Protein AF-A0A151RKT8-F1 (afdb_monomer_lite)

pLDDT: mean 72.76, std 19.19, range [32.91, 95.81]

Organism: Cajanus cajan (NCBI:txid3821)

Sequence (172 aa):
MEESLYEYWERFKRLCAIFPHHQISKQLLLQYFYEGLNIMDKSMIDAVNEGALGDMTPASTRGLIEKMASNSQQFNMRSDAIVLRGVHNVGASNALEHKKLESKIDALTTLVSHLASNQKSAAPTKLCGICTSTNHPTDRCPSLQESTGPDNNRIMICPLTYITLVGGIIPT

Radius of gyration: 38.61 Å; chains: 1; bounding box: 95×31×72 Å

Foldseek 3Di:
DDQWLLNLVVVLVVVCVVCVPPPDDLLVSLVVSLVPDDPVVVVVLCVVVVHDPVVDDSVRSVVVSVVVSVVRVVVVVVVVVPVVVDPPDPCPVVVVVVVVVVVVVVVVVVVVVVVVVVVPPDDPLQQQPPPRDSPDHVVPPVVVPDDPDDDDDDDDPDPPPPVPPDDDDDDD

Secondary structure (DSSP, 8-state):
-PPPHHHHHHHHHHHHHH-TT----HHHHHHHHHHTS-HHHHHHHHHHTTS-GGGS-HHHHHHHHHHHHHHHHHHHHHHHHHHHH--TTTHHHHHHHHHHHHHHHHHHHHHHHHHHHHTT--------TTT--SSS-GGG-GGG--------------TT-TT-SS------

Structure (mmCIF, N/CA/C/O backbone):
data_AF-A0A151RKT8-F1
#
_entry.id   AF-A0A151RKT8-F1
#
loop_
_atom_site.group_PDB
_atom_site.id
_atom_site.type_symbol
_atom_site.label_atom_id
_atom_site.label_alt_id
_atom_site.label_comp_id
_atom_site.label_asym_id
_atom_site.label_entity_id
_atom_site.label_seq_id
_atom_site.pdbx_PDB_ins_code
_atom_site.Cartn_x
_atom_site.Cartn_y
_atom_site.Cartn_z
_atom_site.occupancy
_atom_site.B_iso_or_equiv
_atom_site.auth_seq_id
_atom_site.auth_comp_id
_atom_site.auth_asym_id
_atom_site.auth_atom_id
_atom_site.pdbx_PDB_model_num
ATOM 1 N N . MET A 1 1 ? -8.092 5.869 9.795 1.00 59.78 1 MET A N 1
ATOM 2 C CA . MET A 1 1 ? -6.686 5.429 9.790 1.00 59.78 1 MET A CA 1
ATOM 3 C C . MET A 1 1 ? -6.253 5.452 8.341 1.00 59.78 1 MET A C 1
ATOM 5 O O . MET A 1 1 ? -6.983 4.915 7.517 1.00 59.78 1 MET A O 1
ATOM 9 N N . GLU A 1 2 ? -5.206 6.203 8.027 1.00 80.94 2 GLU A N 1
ATOM 10 C CA . GLU A 1 2 ? -4.677 6.322 6.666 1.00 80.94 2 GLU A CA 1
ATOM 11 C C . GLU A 1 2 ? -3.885 5.046 6.334 1.00 80.94 2 GLU A C 1
ATOM 13 O O . GLU A 1 2 ? -3.122 4.583 7.180 1.00 80.94 2 GLU A O 1
ATOM 18 N N . GLU A 1 3 ? -4.135 4.433 5.170 1.00 88.38 3 GLU A N 1
ATOM 19 C CA . GLU A 1 3 ? -3.422 3.228 4.707 1.00 88.38 3 GLU A CA 1
ATOM 20 C C . GLU A 1 3 ? -1.973 3.614 4.374 1.00 88.38 3 GLU A C 1
ATOM 22 O O . GLU A 1 3 ? -1.736 4.567 3.632 1.00 88.38 3 GLU A O 1
ATOM 27 N N . SER A 1 4 ? -0.996 2.893 4.924 1.00 90.25 4 SER A N 1
ATOM 28 C CA . SER A 1 4 ? 0.420 3.123 4.619 1.00 90.25 4 SER A CA 1
ATOM 29 C C . SER A 1 4 ? 0.772 2.676 3.195 1.00 90.25 4 SER A C 1
ATOM 31 O O . SER A 1 4 ? 0.145 1.773 2.635 1.00 90.25 4 SER A O 1
ATOM 33 N N . LEU A 1 5 ? 1.843 3.236 2.619 1.00 92.25 5 LEU A N 1
ATOM 34 C CA . LEU A 1 5 ? 2.343 2.823 1.299 1.00 92.25 5 LEU A CA 1
ATOM 35 C C . LEU A 1 5 ? 2.618 1.311 1.226 1.00 92.25 5 LEU A C 1
ATOM 37 O O . LEU A 1 5 ? 2.367 0.676 0.201 1.00 92.25 5 LEU A O 1
ATOM 41 N N . TYR A 1 6 ? 3.110 0.726 2.323 1.00 93.31 6 TYR A N 1
ATOM 42 C CA . TYR A 1 6 ? 3.301 -0.715 2.448 1.00 93.31 6 TYR A CA 1
ATOM 43 C C . TYR A 1 6 ? 1.996 -1.499 2.286 1.00 93.31 6 TYR A C 1
ATOM 45 O O . TYR A 1 6 ? 1.924 -2.414 1.465 1.00 93.31 6 TYR A O 1
ATOM 53 N N . GLU A 1 7 ? 0.962 -1.136 3.043 1.00 93.69 7 GLU A N 1
ATOM 54 C CA . GLU A 1 7 ? -0.338 -1.812 2.999 1.00 93.69 7 GLU A CA 1
ATOM 55 C C . GLU A 1 7 ? -0.983 -1.676 1.618 1.00 93.69 7 GLU A C 1
ATOM 57 O O . GLU A 1 7 ? -1.438 -2.672 1.047 1.00 93.69 7 GLU A O 1
ATOM 62 N N . TYR A 1 8 ? -0.917 -0.476 1.035 1.00 94.88 8 TYR A N 1
ATOM 63 C CA . TYR A 1 8 ? -1.427 -0.214 -0.304 1.00 94.88 8 TYR A CA 1
ATOM 64 C C . TYR A 1 8 ? -0.709 -1.057 -1.370 1.00 94.88 8 TYR A C 1
ATOM 66 O O . TYR A 1 8 ? -1.353 -1.677 -2.224 1.00 94.88 8 TYR A O 1
ATOM 74 N N . TRP A 1 9 ? 0.624 -1.156 -1.297 1.00 95.00 9 TRP A N 1
ATOM 75 C CA . TRP A 1 9 ? 1.422 -1.986 -2.203 1.00 95.00 9 TRP A CA 1
ATOM 76 C C . TRP A 1 9 ? 1.097 -3.480 -2.076 1.00 95.00 9 TRP A C 1
ATOM 78 O O . TRP A 1 9 ? 0.925 -4.172 -3.084 1.00 95.00 9 TRP A O 1
ATOM 88 N N . GLU A 1 10 ? 0.957 -3.991 -0.852 1.00 94.88 10 GLU A N 1
ATOM 89 C CA . GLU A 1 10 ? 0.565 -5.382 -0.609 1.00 94.88 10 GLU A CA 1
ATOM 90 C C . GLU A 1 10 ? -0.837 -5.680 -1.151 1.00 94.88 10 GLU A C 1
ATOM 92 O O . GLU A 1 10 ? -1.052 -6.703 -1.811 1.00 94.88 10 GLU A O 1
ATOM 97 N N . ARG A 1 11 ? -1.791 -4.769 -0.939 1.00 95.81 11 ARG A N 1
ATOM 98 C CA . ARG A 1 11 ? -3.152 -4.885 -1.471 1.00 95.81 11 ARG A CA 1
ATOM 99 C C . ARG A 1 11 ? -3.158 -4.905 -2.997 1.00 95.81 11 ARG A C 1
ATOM 101 O O . ARG A 1 11 ? -3.828 -5.750 -3.593 1.00 95.81 11 ARG A O 1
ATOM 108 N N . PHE A 1 12 ? -2.368 -4.040 -3.627 1.00 94.62 12 PHE A N 1
ATOM 109 C CA . PHE A 1 12 ? -2.211 -4.003 -5.078 1.00 94.62 12 PHE A CA 1
ATOM 110 C C . PHE A 1 12 ? -1.631 -5.313 -5.640 1.00 94.62 12 PHE A C 1
ATOM 112 O O . PHE A 1 12 ? -2.175 -5.877 -6.594 1.00 94.62 12 PHE A O 1
ATOM 119 N N . LYS A 1 13 ? -0.571 -5.856 -5.020 1.00 93.94 13 LYS A N 1
ATOM 120 C CA . LYS A 1 13 ? 0.016 -7.149 -5.420 1.00 93.94 13 LYS A CA 1
ATOM 121 C C . LYS A 1 13 ? -0.988 -8.296 -5.302 1.00 93.94 13 LYS A C 1
ATOM 123 O O . LYS A 1 13 ? -1.073 -9.122 -6.211 1.00 93.94 13 LYS A O 1
ATOM 128 N N . ARG A 1 14 ? -1.774 -8.333 -4.220 1.00 95.00 14 ARG A N 1
ATOM 129 C CA . ARG A 1 14 ? -2.841 -9.332 -4.037 1.00 95.00 14 ARG A CA 1
ATOM 130 C C . ARG A 1 14 ? -3.904 -9.224 -5.123 1.00 95.00 14 ARG A C 1
ATOM 132 O O . ARG A 1 14 ? -4.288 -10.245 -5.682 1.00 95.00 14 ARG A O 1
ATOM 139 N N . LEU A 1 15 ? -4.335 -8.010 -5.465 1.00 92.38 15 LEU A N 1
ATOM 140 C CA . LEU A 1 15 ? -5.304 -7.791 -6.538 1.00 92.38 15 LEU A CA 1
ATOM 141 C C . LEU A 1 15 ? -4.791 -8.329 -7.882 1.00 92.38 15 LEU A C 1
ATOM 143 O O . LEU A 1 15 ? -5.510 -9.053 -8.567 1.00 92.38 15 LEU A O 1
ATOM 147 N N . CYS A 1 16 ? -3.532 -8.045 -8.223 1.00 90.62 16 CYS A N 1
ATOM 148 C CA . CYS A 1 16 ? -2.909 -8.577 -9.438 1.00 90.62 16 CYS A CA 1
ATOM 149 C C . CYS A 1 16 ? -2.829 -10.114 -9.422 1.00 90.62 16 CYS A C 1
ATOM 151 O O . CYS A 1 16 ? -3.029 -10.750 -10.453 1.00 90.62 16 CYS A O 1
ATOM 153 N N . ALA A 1 17 ? -2.572 -10.719 -8.258 1.00 91.12 17 ALA A N 1
ATOM 154 C CA . ALA A 1 17 ? -2.505 -12.172 -8.109 1.00 91.12 17 ALA A CA 1
ATOM 155 C C . ALA A 1 17 ? -3.874 -12.862 -8.259 1.00 91.12 17 ALA A C 1
ATOM 157 O O . ALA A 1 17 ? -3.932 -13.983 -8.758 1.00 91.12 17 ALA A O 1
ATOM 158 N N . ILE A 1 18 ? -4.967 -12.201 -7.859 1.00 92.94 18 ILE A N 1
ATOM 159 C CA . ILE A 1 18 ? -6.338 -12.727 -7.999 1.00 92.94 18 ILE A CA 1
ATOM 160 C C . ILE A 1 18 ? -6.781 -12.745 -9.472 1.00 92.94 18 ILE A C 1
ATOM 162 O O . ILE A 1 18 ? -7.547 -13.620 -9.871 1.00 92.94 18 ILE A O 1
ATOM 166 N N . PHE A 1 19 ? -6.272 -11.825 -10.298 1.00 88.00 19 PHE A N 1
ATOM 167 C CA . PHE A 1 19 ? -6.646 -11.696 -11.710 1.00 88.00 19 PHE A CA 1
ATOM 168 C C . PHE A 1 19 ? -5.442 -11.846 -12.657 1.00 88.00 19 PHE A C 1
ATOM 170 O O . PHE A 1 19 ? -5.116 -10.905 -13.376 1.00 88.00 19 PHE A O 1
ATOM 177 N N . PRO A 1 20 ? -4.789 -13.021 -12.743 1.00 79.81 20 PRO A N 1
ATOM 178 C CA . PRO A 1 20 ? -3.544 -13.186 -13.505 1.00 79.81 20 PRO A CA 1
ATOM 179 C C . PRO A 1 20 ? -3.704 -12.980 -15.024 1.00 79.81 20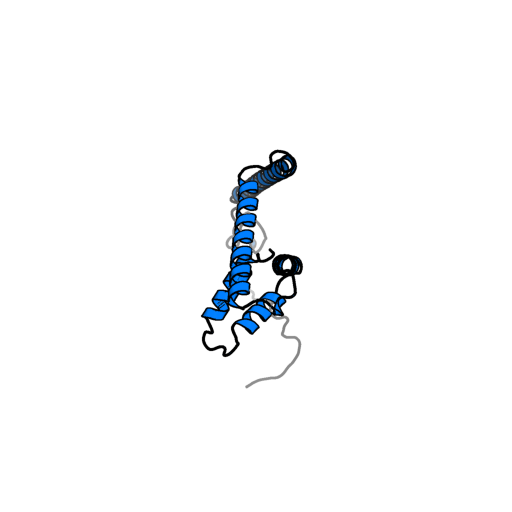 PRO A C 1
ATOM 181 O O . PRO A 1 20 ? -2.729 -12.706 -15.720 1.00 79.81 20 PRO A O 1
ATOM 184 N N . HIS A 1 21 ? -4.930 -13.086 -15.548 1.00 84.31 21 HIS A N 1
ATOM 185 C CA . HIS A 1 21 ? -5.258 -12.941 -16.972 1.00 84.31 21 HIS A CA 1
ATOM 186 C C . HIS A 1 21 ? -5.905 -11.586 -17.304 1.00 84.31 21 HIS A C 1
ATOM 188 O O . HIS A 1 21 ? -6.822 -11.506 -18.115 1.00 84.31 21 HIS A O 1
ATOM 194 N N . HIS A 1 22 ? -5.439 -10.501 -16.684 1.00 82.81 22 HIS A N 1
ATOM 195 C CA . HIS A 1 22 ? -6.011 -9.164 -16.877 1.00 82.81 22 HIS A CA 1
ATOM 196 C C . HIS A 1 22 ? -5.710 -8.524 -18.248 1.00 82.81 22 HIS A C 1
ATOM 198 O O . HIS A 1 22 ? -6.301 -7.502 -18.568 1.00 82.81 22 HIS A O 1
ATOM 204 N N . GLN A 1 23 ? -4.783 -9.060 -19.055 1.00 89.25 23 GLN A N 1
ATOM 205 C CA . GLN A 1 23 ? -4.305 -8.488 -20.339 1.00 89.25 23 GLN A CA 1
ATOM 206 C C . GLN A 1 23 ? -3.698 -7.066 -20.269 1.00 89.25 23 GLN A C 1
ATOM 208 O O . GLN A 1 23 ? -3.104 -6.596 -21.234 1.00 89.25 23 GLN A O 1
ATOM 213 N N . ILE A 1 24 ? -3.774 -6.398 -19.117 1.00 90.00 24 ILE A N 1
ATOM 214 C CA . ILE A 1 24 ? -3.106 -5.123 -18.831 1.00 90.00 24 ILE A CA 1
ATOM 215 C C . ILE A 1 24 ? -1.586 -5.335 -18.743 1.00 90.00 24 ILE A C 1
ATOM 217 O O . ILE A 1 24 ? -1.116 -6.288 -18.116 1.00 90.00 24 ILE A O 1
ATOM 221 N N . SER A 1 25 ? -0.805 -4.441 -19.354 1.00 90.19 25 SER A N 1
ATOM 222 C CA . SER A 1 25 ? 0.657 -4.499 -19.292 1.00 90.19 25 SER A CA 1
ATOM 223 C C . SER A 1 25 ? 1.179 -4.159 -17.889 1.00 90.19 25 SER A C 1
ATOM 225 O O . SER A 1 25 ? 0.592 -3.361 -17.159 1.00 90.19 25 SER A O 1
ATOM 227 N N . LYS A 1 26 ? 2.334 -4.724 -17.509 1.00 88.12 26 LYS A N 1
ATOM 228 C CA . LYS A 1 26 ? 2.978 -4.428 -16.212 1.00 88.12 26 LYS A CA 1
ATOM 229 C C . LYS A 1 26 ? 3.274 -2.936 -16.032 1.00 88.12 26 LYS A C 1
ATOM 231 O O . LYS A 1 26 ? 3.165 -2.427 -14.925 1.00 88.12 26 LYS A O 1
ATOM 236 N N . GLN A 1 27 ? 3.635 -2.248 -17.113 1.00 88.00 27 GLN A N 1
ATOM 237 C CA . GLN A 1 27 ? 3.886 -0.809 -17.098 1.00 88.00 27 GLN A CA 1
ATOM 238 C C . GLN A 1 27 ? 2.613 -0.023 -16.770 1.00 88.00 27 GLN A C 1
ATOM 240 O O . GLN A 1 27 ? 2.636 0.824 -15.884 1.00 88.00 27 GLN A O 1
ATOM 245 N N . LEU A 1 28 ? 1.495 -0.352 -17.422 1.00 88.94 28 LEU A N 1
ATOM 246 C CA . LEU A 1 28 ? 0.222 0.328 -17.187 1.00 88.94 28 LEU A CA 1
ATOM 247 C C . LEU A 1 28 ? -0.325 0.046 -15.778 1.00 88.94 28 LEU A C 1
ATOM 249 O O . LEU A 1 28 ? -0.860 0.940 -15.132 1.00 88.94 28 LEU A O 1
ATOM 253 N N . LEU A 1 29 ? -0.120 -1.166 -15.257 1.00 91.44 29 LEU A N 1
ATOM 254 C CA . LEU A 1 29 ? -0.422 -1.496 -13.862 1.00 91.44 29 LEU A CA 1
ATOM 255 C C . LEU A 1 29 ? 0.355 -0.618 -12.872 1.00 91.44 29 LEU A C 1
ATOM 257 O O . LEU A 1 29 ? -0.231 -0.092 -11.929 1.00 91.44 29 LEU A O 1
ATOM 261 N N . LEU A 1 30 ? 1.660 -0.440 -13.089 1.00 90.62 30 LEU A N 1
ATOM 262 C CA . LEU A 1 30 ? 2.488 0.423 -12.242 1.00 90.62 30 LEU A CA 1
ATOM 263 C C . LEU A 1 30 ? 2.106 1.900 -12.378 1.00 90.62 30 LEU A C 1
ATOM 265 O O . LEU A 1 30 ? 2.148 2.624 -11.388 1.00 90.62 30 LEU A O 1
ATOM 269 N N . GLN A 1 31 ? 1.680 2.333 -13.565 1.00 89.75 31 GLN A N 1
ATOM 270 C CA . GLN A 1 31 ? 1.148 3.676 -13.767 1.00 89.75 31 GLN A CA 1
ATOM 271 C C . GLN A 1 31 ? -0.145 3.886 -12.971 1.00 89.75 31 GLN A C 1
ATOM 273 O O . GLN A 1 31 ? -0.247 4.865 -12.242 1.00 89.75 31 GLN A O 1
ATOM 278 N N . TYR A 1 32 ? -1.103 2.954 -13.029 1.00 92.00 32 TYR A N 1
ATOM 279 C CA . TYR A 1 32 ? -2.316 3.045 -12.208 1.00 92.00 32 TYR A CA 1
ATOM 280 C C . TYR A 1 32 ? -2.014 3.033 -10.711 1.00 92.00 32 TYR A C 1
ATOM 282 O O . TYR A 1 32 ? -2.645 3.770 -9.955 1.00 92.00 32 TYR A O 1
ATOM 290 N N . PHE A 1 33 ? -1.039 2.228 -10.283 1.00 93.06 33 PHE A N 1
ATOM 291 C CA . PHE A 1 33 ? -0.575 2.251 -8.902 1.00 93.06 33 PHE A CA 1
ATOM 292 C C . PHE A 1 33 ? -0.054 3.640 -8.517 1.00 93.06 33 PHE A C 1
ATOM 294 O O . PHE A 1 33 ? -0.531 4.197 -7.531 1.00 93.06 33 PHE A O 1
ATOM 301 N N . TYR A 1 34 ? 0.867 4.201 -9.312 1.00 90.12 34 TYR A N 1
ATOM 302 C CA . TYR A 1 34 ? 1.441 5.528 -9.087 1.00 90.12 34 TYR A CA 1
ATOM 303 C C . TYR A 1 34 ? 0.355 6.604 -9.041 1.00 90.12 34 TYR A C 1
ATOM 305 O O . TYR A 1 34 ? 0.340 7.408 -8.117 1.00 90.12 34 TYR A O 1
ATOM 313 N N . GLU A 1 35 ? -0.605 6.587 -9.968 1.00 90.81 35 GLU A N 1
ATOM 314 C CA . GLU A 1 35 ? -1.683 7.578 -9.994 1.00 90.81 35 GLU A CA 1
ATOM 315 C C . GLU A 1 35 ? -2.583 7.538 -8.755 1.00 90.81 35 GLU A C 1
ATOM 317 O O . GLU A 1 35 ? -3.077 8.585 -8.332 1.00 90.81 35 GLU A O 1
ATOM 322 N N . GLY A 1 36 ? -2.748 6.362 -8.147 1.00 91.31 36 GLY A N 1
ATOM 323 C CA . GLY A 1 36 ? -3.510 6.177 -6.912 1.00 91.31 36 GLY A CA 1
ATOM 324 C C . GLY A 1 36 ? -2.774 6.574 -5.626 1.00 91.31 36 GLY A C 1
ATOM 325 O O . GLY A 1 36 ? -3.371 6.493 -4.556 1.00 91.31 36 GLY A O 1
ATOM 326 N N . LEU A 1 37 ? -1.504 6.981 -5.699 1.00 90.62 37 LEU A N 1
ATOM 327 C CA . LEU A 1 37 ? -0.732 7.407 -4.530 1.00 90.62 37 LEU A CA 1
ATOM 328 C C . LEU A 1 37 ? -1.148 8.792 -4.022 1.00 90.62 37 LEU A C 1
ATOM 330 O O . LEU A 1 37 ? -1.579 9.661 -4.787 1.00 90.62 37 LEU A O 1
ATOM 334 N N . ASN A 1 38 ? -0.946 9.021 -2.723 1.00 90.00 38 ASN A N 1
ATOM 335 C CA . ASN A 1 38 ? -1.054 10.356 -2.143 1.00 90.00 38 ASN A CA 1
ATOM 336 C C . ASN A 1 38 ? 0.090 11.269 -2.640 1.00 90.00 38 ASN A C 1
ATOM 338 O O . ASN A 1 38 ? 1.089 10.820 -3.204 1.00 90.00 38 ASN A O 1
ATOM 342 N N . ILE A 1 39 ? -0.055 12.577 -2.415 1.00 89.56 39 ILE A N 1
ATOM 343 C CA . ILE A 1 39 ? 0.884 13.598 -2.912 1.00 89.56 39 ILE A CA 1
ATOM 344 C C . ILE A 1 39 ? 2.304 13.398 -2.354 1.00 89.56 39 ILE A C 1
ATOM 346 O O . ILE A 1 39 ? 3.277 13.612 -3.075 1.00 89.56 39 ILE A O 1
ATOM 350 N N . MET A 1 40 ? 2.438 12.983 -1.091 1.00 88.31 40 MET A N 1
ATOM 351 C CA . MET A 1 40 ? 3.746 12.807 -0.449 1.00 88.31 40 MET A CA 1
ATOM 352 C C . MET A 1 40 ? 4.503 11.611 -1.029 1.00 88.31 40 MET A C 1
ATOM 354 O O . MET A 1 40 ? 5.681 11.732 -1.360 1.00 88.31 40 MET A O 1
ATOM 358 N N . ASP A 1 41 ? 3.819 10.483 -1.211 1.00 88.06 41 ASP A N 1
ATOM 359 C CA . ASP A 1 41 ? 4.396 9.275 -1.795 1.00 88.06 41 ASP A CA 1
ATOM 360 C C . ASP A 1 41 ? 4.766 9.494 -3.267 1.00 88.06 41 ASP A C 1
ATOM 362 O O . ASP A 1 41 ? 5.854 9.091 -3.683 1.00 88.06 41 ASP A O 1
ATOM 366 N N . LYS A 1 42 ? 3.926 10.209 -4.037 1.00 88.25 42 LYS A N 1
ATOM 367 C CA . LYS A 1 42 ? 4.263 10.648 -5.405 1.00 88.25 42 LYS A CA 1
ATOM 368 C C . LYS A 1 42 ? 5.534 11.495 -5.415 1.00 88.25 42 LYS A C 1
ATOM 370 O O . LYS A 1 42 ? 6.491 11.154 -6.103 1.00 88.25 42 LYS A O 1
ATOM 375 N N . SER A 1 43 ? 5.582 12.538 -4.582 1.00 86.69 43 SER A N 1
ATOM 376 C CA . SER A 1 43 ? 6.737 13.436 -4.497 1.00 86.69 43 SER A CA 1
ATOM 377 C C . SER A 1 43 ? 8.024 12.710 -4.102 1.00 86.69 43 SER A C 1
ATOM 379 O O . SER A 1 43 ? 9.092 13.056 -4.604 1.00 86.69 43 SER A O 1
ATOM 381 N N . MET A 1 44 ? 7.948 11.723 -3.206 1.00 85.62 44 MET A N 1
ATOM 382 C CA . MET A 1 44 ? 9.119 10.949 -2.798 1.00 85.62 44 MET A CA 1
ATOM 383 C C . MET A 1 44 ? 9.608 10.031 -3.928 1.00 85.62 44 MET A C 1
ATOM 385 O O . MET A 1 44 ? 10.816 9.905 -4.113 1.00 85.62 44 MET A O 1
ATOM 389 N N . ILE A 1 45 ? 8.702 9.429 -4.709 1.00 83.75 45 ILE A N 1
ATOM 390 C CA . ILE A 1 45 ? 9.068 8.636 -5.894 1.00 83.75 45 ILE A CA 1
ATOM 391 C C . ILE A 1 45 ? 9.721 9.524 -6.961 1.00 83.75 45 ILE A C 1
ATOM 393 O O . ILE A 1 45 ? 10.766 9.160 -7.499 1.00 83.75 45 ILE A O 1
ATOM 397 N N . ASP A 1 46 ? 9.145 10.695 -7.233 1.00 83.88 46 ASP A N 1
ATOM 398 C CA . ASP A 1 46 ? 9.647 11.620 -8.256 1.00 83.88 46 ASP A CA 1
ATOM 399 C C . ASP A 1 46 ? 11.043 12.153 -7.912 1.00 83.88 46 ASP A C 1
ATOM 401 O O . ASP A 1 46 ? 11.911 12.232 -8.780 1.00 83.88 46 ASP A O 1
ATOM 405 N N . ALA A 1 47 ? 11.294 12.451 -6.632 1.00 82.44 47 ALA A N 1
ATOM 406 C CA . ALA A 1 47 ? 12.595 12.917 -6.155 1.00 82.44 47 ALA A CA 1
ATOM 407 C C . ALA A 1 47 ? 13.715 11.879 -6.340 1.00 82.44 47 ALA A C 1
ATOM 409 O O . ALA A 1 47 ? 14.876 12.250 -6.503 1.00 82.44 47 ALA A O 1
ATOM 410 N N . VAL A 1 48 ? 13.387 10.583 -6.310 1.00 75.50 48 VAL A N 1
ATOM 411 C CA . VAL A 1 48 ? 14.369 9.499 -6.483 1.00 75.50 48 VAL A CA 1
ATOM 412 C C . VAL A 1 48 ? 14.648 9.206 -7.960 1.00 75.50 48 VAL A C 1
ATOM 414 O O . VAL A 1 48 ? 15.712 8.681 -8.280 1.00 75.50 48 VAL A O 1
ATOM 417 N N . ASN A 1 49 ? 13.729 9.555 -8.861 1.00 70.88 49 ASN A N 1
ATOM 418 C CA . ASN A 1 49 ? 13.831 9.218 -10.280 1.00 70.88 49 ASN A CA 1
ATOM 419 C C . ASN A 1 49 ? 14.529 10.278 -11.152 1.00 70.88 49 ASN A C 1
ATOM 421 O O . ASN A 1 49 ? 14.588 10.079 -12.360 1.00 70.88 49 ASN A O 1
ATOM 425 N N . GLU A 1 50 ? 15.072 11.367 -10.584 1.00 60.44 50 GLU A N 1
ATOM 426 C CA . GLU A 1 50 ? 15.769 12.454 -11.321 1.00 60.44 50 GLU A CA 1
ATOM 427 C C . GLU A 1 50 ? 15.002 12.990 -12.563 1.00 60.44 50 GLU A C 1
ATOM 429 O O . GLU A 1 50 ? 15.582 13.613 -13.450 1.00 60.44 50 GLU A O 1
ATOM 434 N N . GLY A 1 51 ? 13.684 12.780 -12.639 1.00 59.88 51 GLY A N 1
ATOM 435 C CA . GLY A 1 51 ? 12.872 13.017 -13.835 1.00 59.88 51 GLY A CA 1
ATOM 436 C C . GLY A 1 51 ? 11.640 12.107 -13.878 1.00 59.88 51 GLY A C 1
ATOM 437 O O . GLY A 1 51 ? 11.559 11.119 -13.150 1.00 59.88 51 GLY A O 1
ATOM 438 N N . ALA A 1 52 ? 10.639 12.480 -14.683 1.00 60.31 52 ALA A N 1
ATOM 439 C CA . ALA A 1 52 ? 9.319 11.842 -14.722 1.00 60.31 52 ALA A CA 1
ATOM 440 C C . ALA A 1 52 ? 9.383 10.309 -14.890 1.00 60.31 52 ALA A C 1
ATOM 442 O O . ALA A 1 52 ? 10.195 9.789 -15.650 1.00 60.31 52 ALA A O 1
ATOM 443 N N . LEU A 1 53 ? 8.443 9.595 -14.254 1.00 60.44 53 LEU A N 1
ATOM 444 C CA . LEU A 1 53 ? 8.283 8.126 -14.247 1.00 60.44 53 LEU A CA 1
ATOM 445 C C . LEU A 1 53 ? 8.382 7.440 -15.635 1.00 60.44 53 LEU A C 1
ATOM 447 O O . LEU A 1 53 ? 8.570 6.227 -15.710 1.00 60.44 53 LEU A O 1
ATOM 451 N N . GLY A 1 54 ? 8.229 8.198 -16.727 1.00 58.38 54 GLY A N 1
ATOM 452 C CA . GLY A 1 54 ? 8.210 7.719 -18.109 1.00 58.38 54 GLY A CA 1
ATOM 453 C C . GLY A 1 54 ? 9.518 7.106 -18.621 1.00 58.38 54 GLY A C 1
ATOM 454 O O . GLY A 1 54 ? 9.447 6.237 -19.487 1.00 58.38 54 GLY A O 1
ATOM 455 N N . ASP A 1 55 ? 10.677 7.480 -18.067 1.00 60.78 55 ASP A N 1
ATOM 456 C CA . ASP A 1 55 ? 11.988 7.009 -18.556 1.00 60.78 55 ASP A CA 1
ATOM 457 C C . ASP A 1 55 ? 12.505 5.759 -17.819 1.00 60.78 55 ASP A C 1
ATOM 459 O O . ASP A 1 55 ? 13.514 5.154 -18.194 1.00 60.78 55 ASP A O 1
ATOM 463 N N . MET A 1 56 ? 11.808 5.333 -16.762 1.00 70.19 56 MET A N 1
ATOM 464 C CA . MET A 1 56 ? 12.232 4.228 -15.910 1.00 70.19 56 MET A CA 1
ATOM 465 C C . MET A 1 56 ? 11.656 2.892 -16.400 1.00 70.19 56 MET A C 1
ATOM 467 O O . MET A 1 56 ? 10.466 2.763 -16.688 1.00 70.19 56 MET A O 1
ATOM 471 N N . THR A 1 57 ? 12.487 1.844 -16.461 1.00 78.25 57 THR A N 1
ATOM 472 C CA . THR A 1 57 ? 11.978 0.509 -16.819 1.00 78.25 57 THR A CA 1
ATOM 473 C C . THR A 1 57 ? 10.985 0.005 -15.757 1.00 78.25 57 THR A C 1
ATOM 475 O O . THR A 1 57 ? 11.220 0.213 -14.562 1.00 78.25 57 THR A O 1
ATOM 478 N N . PRO A 1 58 ? 9.932 -0.753 -16.130 1.00 77.69 58 PRO A N 1
ATOM 479 C CA . PRO A 1 58 ? 8.959 -1.287 -15.169 1.00 77.69 58 PRO A CA 1
ATOM 480 C C . PRO A 1 58 ? 9.583 -2.100 -14.022 1.00 77.69 58 PRO A C 1
ATOM 482 O O . PRO A 1 58 ? 9.054 -2.133 -12.912 1.00 77.69 58 PRO A O 1
ATOM 485 N N . ALA A 1 59 ? 10.715 -2.767 -14.275 1.00 80.56 59 ALA A N 1
ATOM 486 C CA . ALA A 1 59 ? 11.444 -3.517 -13.256 1.00 80.56 59 ALA A CA 1
ATOM 487 C C . ALA A 1 59 ? 12.081 -2.589 -12.211 1.00 80.56 59 ALA A C 1
ATOM 489 O O . ALA A 1 59 ? 11.954 -2.836 -11.010 1.00 80.56 59 ALA A O 1
ATOM 490 N N . SER A 1 60 ? 12.712 -1.505 -12.663 1.00 81.69 60 SER A N 1
ATOM 491 C CA . SER A 1 60 ? 13.310 -0.491 -11.797 1.00 81.69 60 SER A CA 1
ATOM 492 C C . SER A 1 60 ? 12.241 0.239 -10.975 1.00 81.69 60 SER A C 1
ATOM 494 O O . SER A 1 60 ? 12.391 0.352 -9.759 1.00 81.69 60 SER A O 1
ATOM 496 N N . THR A 1 61 ? 11.122 0.634 -11.594 1.00 85.94 61 THR A N 1
ATOM 497 C CA . THR A 1 61 ? 9.993 1.278 -10.896 1.00 85.94 61 THR A CA 1
ATOM 498 C C . THR A 1 61 ? 9.418 0.372 -9.813 1.00 85.94 61 THR A C 1
ATOM 500 O O . THR A 1 61 ? 9.221 0.798 -8.676 1.00 85.94 61 THR A O 1
ATOM 503 N N . ARG A 1 62 ? 9.211 -0.913 -10.130 1.00 89.31 62 ARG A N 1
ATOM 504 C CA . ARG A 1 62 ? 8.753 -1.905 -9.152 1.00 89.31 62 ARG A CA 1
ATOM 505 C C . ARG A 1 62 ? 9.734 -2.041 -7.985 1.00 89.31 62 ARG A C 1
ATOM 507 O O . ARG A 1 62 ? 9.301 -2.091 -6.839 1.00 89.31 62 ARG A O 1
ATOM 514 N N . GLY A 1 63 ? 11.036 -2.103 -8.267 1.00 90.38 63 GLY A N 1
ATOM 515 C CA . GLY A 1 63 ? 12.073 -2.191 -7.237 1.00 90.38 63 GLY A CA 1
ATOM 516 C C . GLY A 1 63 ? 12.090 -0.978 -6.304 1.00 90.38 63 GLY A C 1
ATOM 517 O O . GLY A 1 63 ? 12.217 -1.139 -5.090 1.00 90.38 63 GLY A O 1
ATOM 518 N N . LEU A 1 64 ? 11.900 0.225 -6.853 1.00 89.12 64 LEU A N 1
ATOM 519 C CA . LEU A 1 64 ? 11.807 1.455 -6.070 1.00 89.12 64 LEU A CA 1
ATOM 520 C C . LEU A 1 64 ? 10.585 1.446 -5.142 1.00 89.12 64 LEU A C 1
ATOM 522 O O . LEU A 1 64 ? 10.735 1.688 -3.944 1.00 89.12 64 LEU A O 1
ATOM 526 N N . ILE A 1 65 ? 9.406 1.104 -5.671 1.00 90.75 65 ILE A N 1
ATOM 527 C CA . ILE A 1 65 ? 8.171 1.002 -4.879 1.00 90.75 65 ILE A CA 1
ATOM 528 C C . ILE A 1 65 ? 8.346 -0.011 -3.743 1.00 90.75 65 ILE A C 1
ATOM 530 O O . ILE A 1 65 ? 8.008 0.287 -2.603 1.00 90.75 65 ILE A O 1
ATOM 534 N N . GLU A 1 66 ? 8.934 -1.179 -4.014 1.00 93.00 66 GLU A N 1
ATOM 535 C CA . GLU A 1 66 ? 9.164 -2.217 -3.000 1.00 93.00 66 GLU A CA 1
ATOM 536 C C . GLU A 1 66 ? 10.104 -1.722 -1.881 1.00 93.00 66 GLU A C 1
ATOM 538 O O . GLU A 1 66 ? 9.859 -1.965 -0.694 1.00 93.00 66 GLU A O 1
ATOM 543 N N . LYS A 1 67 ? 11.148 -0.960 -2.238 1.00 91.00 67 LYS A N 1
ATOM 544 C CA . LYS A 1 67 ? 12.065 -0.334 -1.276 1.00 91.00 67 LYS A CA 1
ATOM 545 C C . LYS A 1 67 ? 11.361 0.731 -0.433 1.00 91.00 67 LYS A C 1
ATOM 547 O O . LYS A 1 67 ? 11.538 0.760 0.783 1.00 91.00 67 LYS A O 1
ATOM 552 N N . MET A 1 68 ? 10.551 1.586 -1.051 1.00 90.19 68 MET A N 1
ATOM 553 C CA . MET A 1 68 ? 9.815 2.644 -0.353 1.00 90.19 68 MET A CA 1
ATOM 554 C C . MET A 1 68 ? 8.721 2.085 0.557 1.00 90.19 68 MET A C 1
ATOM 556 O O . MET A 1 68 ? 8.623 2.497 1.711 1.00 90.19 68 MET A O 1
ATOM 560 N N . ALA A 1 69 ? 7.976 1.083 0.093 1.00 91.75 69 ALA A N 1
ATOM 561 C CA . ALA A 1 69 ? 7.022 0.332 0.899 1.00 91.75 69 ALA A CA 1
ATOM 562 C C . ALA A 1 69 ? 7.709 -0.269 2.137 1.00 91.75 69 ALA A C 1
ATOM 564 O O . ALA A 1 69 ? 7.267 -0.036 3.262 1.00 91.75 69 ALA A O 1
ATOM 565 N N . SER A 1 70 ? 8.848 -0.945 1.957 1.00 89.62 70 SER A N 1
ATOM 566 C CA . SER A 1 70 ? 9.629 -1.512 3.067 1.00 89.62 70 SER A CA 1
ATOM 567 C C . SER A 1 70 ? 10.101 -0.440 4.059 1.00 89.62 70 SER A C 1
ATOM 569 O O . SER A 1 70 ? 9.999 -0.623 5.272 1.00 89.62 70 SER A O 1
ATOM 571 N N . ASN A 1 71 ? 10.571 0.707 3.562 1.00 87.00 71 ASN A N 1
ATOM 572 C CA . ASN A 1 71 ? 10.980 1.830 4.407 1.00 87.00 71 ASN A CA 1
ATOM 573 C C . ASN A 1 71 ? 9.797 2.413 5.195 1.00 87.00 71 ASN A C 1
ATOM 575 O O . ASN A 1 71 ? 9.941 2.709 6.382 1.00 87.00 71 ASN A O 1
ATOM 579 N N . SER A 1 72 ? 8.626 2.539 4.563 1.00 86.12 72 SER A N 1
ATOM 580 C CA . SER A 1 72 ? 7.411 3.035 5.217 1.00 86.12 72 SER A CA 1
ATOM 581 C C . SER A 1 72 ? 6.962 2.104 6.347 1.00 86.12 72 SER A C 1
ATOM 583 O O . SER A 1 72 ? 6.631 2.570 7.436 1.00 86.12 72 SER A O 1
ATOM 585 N N . GLN A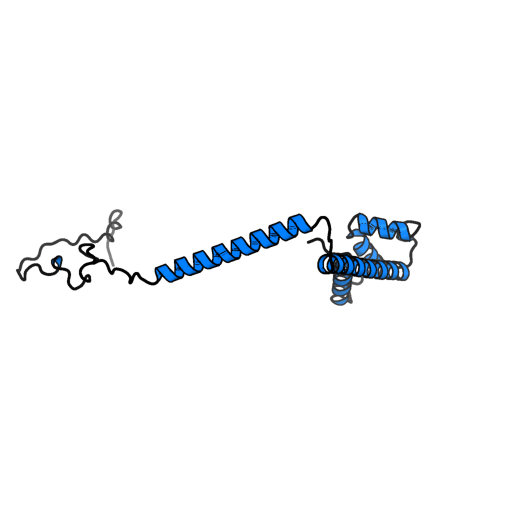 1 73 ? 7.046 0.784 6.152 1.00 85.69 73 GLN A N 1
ATOM 586 C CA . GLN A 1 73 ? 6.736 -0.197 7.191 1.00 85.69 73 GLN A CA 1
ATOM 587 C C . GLN A 1 73 ? 7.708 -0.077 8.369 1.00 85.69 73 GLN A C 1
ATOM 589 O O . GLN A 1 73 ? 7.287 -0.039 9.522 1.00 85.69 73 GLN A O 1
ATOM 594 N N . GLN A 1 74 ? 9.011 0.046 8.093 1.00 82.56 74 GLN A N 1
ATOM 595 C CA . GLN A 1 74 ? 10.021 0.210 9.141 1.00 82.56 74 GLN A CA 1
ATOM 596 C C . GLN A 1 74 ? 9.839 1.505 9.937 1.00 82.56 74 GLN A C 1
ATOM 598 O O . GLN A 1 74 ? 10.037 1.502 11.151 1.00 82.56 74 GLN A O 1
ATOM 603 N N . PHE A 1 75 ? 9.477 2.611 9.283 1.00 74.19 75 PHE A N 1
ATOM 604 C CA . PHE A 1 75 ? 9.236 3.883 9.962 1.00 74.19 75 PHE A CA 1
ATOM 605 C C . PHE A 1 75 ? 7.981 3.837 10.841 1.00 74.19 75 PHE A C 1
ATOM 607 O O . PHE A 1 75 ? 8.015 4.327 11.970 1.00 74.19 75 PHE A O 1
ATOM 614 N N . ASN A 1 76 ? 6.912 3.186 10.376 1.00 69.50 76 ASN A N 1
ATOM 615 C CA . ASN A 1 76 ? 5.715 2.953 11.185 1.00 69.50 76 ASN A CA 1
ATOM 616 C C . ASN A 1 76 ? 6.022 2.059 12.395 1.00 69.50 76 ASN A C 1
ATOM 618 O O . ASN A 1 76 ? 5.753 2.447 13.525 1.00 69.50 76 ASN A O 1
ATOM 622 N N . MET A 1 77 ? 6.724 0.938 12.199 1.00 63.66 77 MET A N 1
ATOM 623 C CA . MET A 1 77 ? 7.138 0.062 13.304 1.00 63.66 77 MET A CA 1
ATOM 624 C C . MET A 1 77 ? 8.063 0.759 14.307 1.00 63.66 77 MET A C 1
ATOM 626 O O . MET A 1 77 ? 8.003 0.474 15.500 1.00 63.66 77 MET A O 1
ATOM 630 N N . ARG A 1 78 ? 8.941 1.662 13.851 1.00 61.06 78 ARG A N 1
ATOM 631 C CA . ARG A 1 78 ? 9.790 2.475 14.735 1.00 61.06 78 ARG A CA 1
ATOM 632 C C . ARG A 1 78 ? 8.979 3.512 15.489 1.00 61.06 78 ARG A C 1
ATOM 634 O O . ARG A 1 78 ? 9.230 3.683 16.671 1.00 61.06 78 ARG A O 1
ATOM 641 N N . SER A 1 79 ? 8.026 4.170 14.839 1.00 60.62 79 SER A N 1
ATOM 642 C CA . SER A 1 79 ? 7.104 5.102 15.493 1.00 60.62 79 SER A CA 1
ATOM 643 C C . SER A 1 79 ? 6.303 4.389 16.583 1.00 60.62 79 SER A C 1
ATOM 645 O O . SER A 1 79 ? 6.318 4.837 17.726 1.00 60.62 79 SER A O 1
ATOM 647 N N . ASP A 1 80 ? 5.745 3.215 16.289 1.00 58.62 80 ASP A N 1
ATOM 648 C CA . ASP A 1 80 ? 5.037 2.385 17.268 1.00 58.62 80 ASP A CA 1
ATOM 649 C C . ASP A 1 80 ? 5.969 1.885 18.378 1.00 58.62 80 ASP A C 1
ATOM 651 O O . ASP A 1 80 ? 5.626 1.931 19.557 1.00 58.62 80 ASP A O 1
ATOM 655 N N . ALA A 1 81 ? 7.191 1.465 18.040 1.00 57.94 81 ALA A N 1
ATOM 656 C CA . ALA A 1 81 ? 8.188 1.056 19.027 1.00 57.94 81 ALA A CA 1
ATOM 657 C C . ALA A 1 81 ? 8.679 2.227 19.897 1.00 57.94 81 ALA A C 1
ATOM 659 O O . ALA A 1 81 ? 9.000 2.011 21.061 1.00 57.94 81 ALA A O 1
ATOM 660 N N . ILE A 1 82 ? 8.738 3.453 19.370 1.00 56.41 82 ILE A N 1
ATOM 661 C CA . ILE A 1 82 ? 9.061 4.679 20.116 1.00 56.41 82 ILE A CA 1
ATOM 662 C C . ILE A 1 82 ? 7.894 5.051 21.038 1.00 56.41 82 ILE A C 1
ATOM 664 O O . ILE A 1 82 ? 8.126 5.357 22.209 1.00 56.41 82 ILE A O 1
ATOM 668 N N . VAL A 1 83 ? 6.649 4.948 20.561 1.00 56.34 83 VAL A N 1
ATOM 669 C CA . VAL A 1 83 ? 5.437 5.091 21.384 1.00 56.34 83 VAL A CA 1
ATOM 670 C C . VAL A 1 83 ? 5.430 4.054 22.516 1.00 56.34 83 VAL A C 1
ATOM 672 O O . VAL A 1 83 ? 5.130 4.399 23.656 1.00 56.34 83 VAL A O 1
ATOM 675 N N . LEU A 1 84 ? 5.852 2.815 22.241 1.00 55.53 84 LEU A N 1
ATOM 676 C CA . LEU A 1 84 ? 5.939 1.735 23.228 1.00 55.53 84 LEU A CA 1
ATOM 677 C C . LEU A 1 84 ? 7.157 1.835 24.170 1.00 55.53 84 LEU A C 1
ATOM 679 O O . LEU A 1 84 ? 7.084 1.337 25.292 1.00 55.53 84 LEU A O 1
ATOM 683 N N . ARG A 1 85 ? 8.279 2.446 23.751 1.00 54.69 85 ARG A N 1
ATOM 684 C CA . ARG A 1 85 ? 9.556 2.463 24.506 1.00 54.69 85 ARG A CA 1
ATOM 685 C C . ARG A 1 85 ? 9.882 3.793 25.200 1.00 54.69 85 ARG A C 1
ATOM 687 O O . ARG A 1 85 ? 10.751 3.800 26.068 1.00 54.69 85 ARG A O 1
ATOM 694 N N . GLY A 1 86 ? 9.180 4.887 24.911 1.00 45.66 86 GLY A N 1
ATOM 695 C CA . GLY A 1 86 ? 9.182 6.072 25.772 1.00 45.66 86 GLY A CA 1
ATOM 696 C C . GLY A 1 86 ? 9.432 7.399 25.064 1.00 45.66 86 GLY A C 1
ATOM 697 O O . GLY A 1 86 ? 10.559 7.733 24.709 1.00 45.66 86 GLY A O 1
ATOM 698 N N . VAL A 1 87 ? 8.387 8.230 25.021 1.00 44.25 87 VAL A N 1
ATOM 699 C CA . VAL A 1 87 ? 8.511 9.694 24.987 1.00 44.25 87 VAL A CA 1
ATOM 700 C C . VAL A 1 87 ? 8.356 10.206 26.417 1.00 44.25 87 VAL A C 1
ATOM 702 O O . VAL A 1 87 ? 7.284 10.619 26.859 1.00 44.25 87 VAL A O 1
ATOM 705 N N . HIS A 1 88 ? 9.452 10.173 27.166 1.00 55.28 88 HIS A N 1
ATOM 706 C CA . HIS A 1 88 ? 9.568 10.889 28.430 1.00 55.28 88 HIS A CA 1
ATOM 707 C C . HIS A 1 88 ? 9.945 12.348 28.122 1.00 55.28 88 HIS A C 1
ATOM 709 O O . HIS A 1 88 ? 11.128 12.660 28.103 1.00 55.28 88 HIS A O 1
ATOM 715 N N . ASN A 1 89 ? 8.966 13.207 27.784 1.00 46.44 89 ASN A N 1
ATOM 716 C CA . ASN A 1 89 ? 8.942 14.625 28.224 1.00 46.44 89 ASN A CA 1
ATOM 717 C C . ASN A 1 89 ? 7.775 15.497 27.719 1.00 46.44 89 ASN A C 1
ATOM 719 O O . ASN A 1 89 ? 7.636 16.618 28.189 1.00 46.44 89 ASN A O 1
ATOM 723 N N . VAL A 1 90 ? 6.904 15.031 26.817 1.00 50.03 90 VAL A N 1
ATOM 724 C CA . VAL A 1 90 ? 5.679 15.799 26.458 1.00 50.03 90 VAL A CA 1
ATOM 725 C C . VAL A 1 90 ? 4.413 14.933 26.501 1.00 50.03 90 VAL A C 1
ATOM 727 O O . VAL A 1 90 ? 3.321 15.439 26.725 1.00 50.03 90 VAL A O 1
ATOM 730 N N . GLY A 1 91 ? 4.550 13.603 26.430 1.00 49.78 91 GLY A N 1
ATOM 731 C CA . GLY A 1 91 ? 3.446 12.656 26.632 1.00 49.78 91 GLY A CA 1
ATOM 732 C C . GLY A 1 91 ? 3.103 12.369 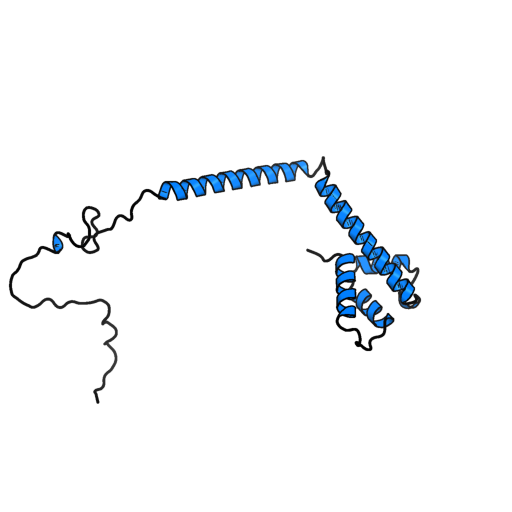28.099 1.00 49.78 91 GLY A C 1
ATOM 733 O O . GLY A 1 91 ? 2.091 11.733 28.365 1.00 49.78 91 GLY A O 1
ATOM 734 N N . ALA A 1 92 ? 3.911 12.830 29.062 1.00 49.12 92 ALA A N 1
ATOM 735 C CA . ALA A 1 92 ? 3.684 12.552 30.483 1.00 49.12 92 ALA A CA 1
ATOM 736 C C . ALA A 1 92 ? 2.399 13.210 31.015 1.00 49.12 92 ALA A C 1
ATOM 738 O O . ALA A 1 92 ? 1.699 12.594 31.814 1.00 49.12 92 ALA A O 1
ATOM 739 N N . SER A 1 93 ? 2.057 14.413 30.535 1.00 53.25 93 SER A N 1
ATOM 740 C CA . SER A 1 93 ? 0.807 15.085 30.915 1.00 53.25 93 SER A CA 1
ATOM 741 C C . SER A 1 93 ? -0.401 14.309 30.389 1.00 53.25 93 SER A C 1
ATOM 743 O O . SER A 1 93 ? -1.294 13.955 31.150 1.00 53.25 93 SER A O 1
ATOM 745 N N . ASN A 1 94 ? -0.368 13.924 29.114 1.00 58.06 94 ASN A N 1
ATOM 746 C CA . ASN A 1 94 ? -1.484 13.254 28.451 1.00 58.06 94 ASN A CA 1
ATOM 747 C C . ASN A 1 94 ? -1.647 11.803 28.938 1.00 58.06 94 ASN A C 1
ATOM 749 O O . ASN A 1 94 ? -2.767 11.329 29.094 1.00 58.06 94 ASN A O 1
ATOM 753 N N . ALA A 1 95 ? -0.548 11.096 29.224 1.00 61.50 95 ALA A N 1
ATOM 754 C CA . ALA A 1 95 ? -0.578 9.737 29.766 1.00 61.50 95 ALA A CA 1
ATOM 755 C C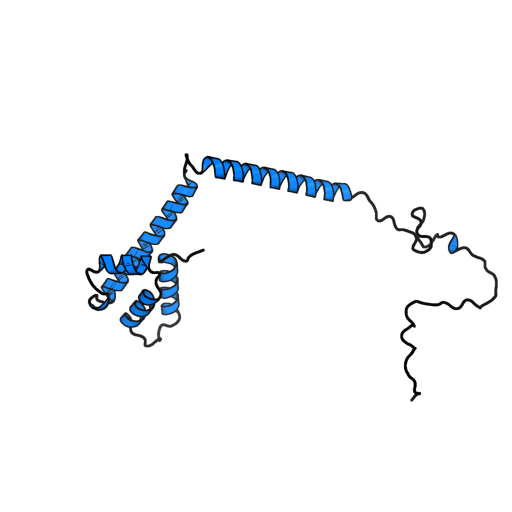 . ALA A 1 95 ? -1.020 9.708 31.237 1.00 61.50 95 ALA A C 1
ATOM 757 O O . ALA A 1 95 ? -1.748 8.802 31.643 1.00 61.50 95 ALA A O 1
ATOM 758 N N . LEU A 1 96 ? -0.622 10.704 32.038 1.00 67.50 96 LEU A N 1
ATOM 759 C CA . LEU A 1 96 ? -1.113 10.853 33.408 1.00 67.50 96 LEU A CA 1
ATOM 760 C C . LEU A 1 96 ? -2.609 11.186 33.419 1.00 67.50 96 LEU A C 1
ATOM 762 O O . LEU A 1 96 ? -3.352 10.619 34.220 1.00 67.50 96 LEU A O 1
ATOM 766 N N . GLU A 1 97 ? -3.063 12.059 32.519 1.00 71.69 97 GLU A N 1
ATOM 767 C CA . GLU A 1 97 ? -4.481 12.384 32.355 1.00 71.69 97 GLU A CA 1
ATOM 768 C C . GLU A 1 97 ? -5.295 11.193 31.845 1.00 71.69 97 GLU A C 1
ATOM 770 O O . GLU A 1 97 ? -6.354 10.917 32.407 1.00 71.69 97 GLU A O 1
ATOM 775 N N . HIS A 1 98 ? -4.779 10.429 30.876 1.00 78.06 98 HIS A N 1
ATOM 776 C CA . HIS A 1 98 ? -5.417 9.207 30.383 1.00 78.06 98 HIS A CA 1
ATOM 777 C C . HIS A 1 98 ? -5.534 8.157 31.489 1.00 78.06 98 HIS A C 1
ATOM 779 O O . HIS A 1 98 ? -6.625 7.663 31.749 1.00 78.06 98 HIS A O 1
ATOM 785 N N . LYS A 1 99 ? -4.450 7.888 32.228 1.00 81.50 99 LYS A N 1
ATOM 786 C CA . LYS A 1 99 ? -4.456 6.942 33.355 1.00 81.50 99 LYS A CA 1
ATOM 787 C C . LYS A 1 99 ? -5.394 7.390 34.481 1.00 81.50 99 LYS A C 1
ATOM 789 O O . LYS A 1 99 ? -6.054 6.569 35.116 1.00 81.50 99 LYS A O 1
ATOM 794 N N . LYS A 1 100 ? -5.476 8.699 34.742 1.00 88.69 100 LYS A N 1
ATOM 795 C CA . LYS A 1 100 ? -6.409 9.278 35.721 1.00 88.69 100 LYS A CA 1
ATOM 796 C C . LYS A 1 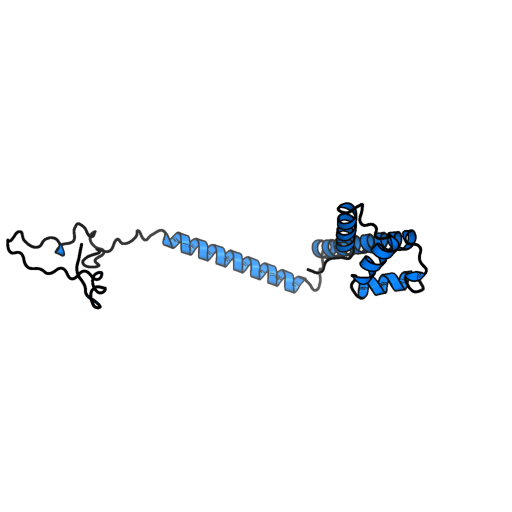100 ? -7.860 9.159 35.257 1.00 88.69 100 LYS A C 1
ATOM 798 O O . LYS A 1 100 ? -8.737 8.946 36.090 1.00 88.69 100 LYS A O 1
ATOM 803 N N . LEU A 1 101 ? -8.122 9.316 33.962 1.00 90.69 101 LEU A N 1
ATOM 804 C CA . LEU A 1 101 ? -9.451 9.149 33.380 1.00 90.69 101 LEU A CA 1
ATOM 805 C C . LEU A 1 101 ? -9.881 7.678 33.391 1.00 90.69 101 LEU A C 1
ATOM 807 O O . LEU A 1 101 ? -10.987 7.381 33.825 1.00 90.69 101 LEU A O 1
ATOM 811 N N . GLU A 1 102 ? -8.986 6.771 33.014 1.00 90.25 102 GLU A N 1
ATOM 812 C CA . GLU A 1 102 ? -9.180 5.318 33.038 1.00 90.25 102 GLU A CA 1
ATOM 813 C C . GLU A 1 102 ? -9.495 4.826 34.458 1.00 90.25 102 GLU A C 1
ATOM 815 O O . GLU A 1 102 ? -10.538 4.220 34.687 1.00 90.25 102 GLU A O 1
ATOM 820 N N . SER A 1 103 ? -8.716 5.257 35.457 1.00 91.81 103 SER A N 1
ATOM 821 C CA . SER A 1 103 ? -9.003 4.965 36.868 1.00 91.81 103 SER A CA 1
ATOM 822 C C . SER A 1 103 ? -10.365 5.501 37.339 1.00 91.81 103 SER A C 1
ATOM 824 O O . SER A 1 103 ? -11.029 4.864 38.160 1.00 91.81 103 SER A O 1
ATOM 826 N N . LYS A 1 104 ? -10.812 6.660 36.832 1.00 93.81 104 LYS A N 1
ATOM 827 C CA . LYS A 1 104 ? -12.152 7.191 37.130 1.00 93.81 104 LYS A CA 1
ATOM 828 C C . LYS A 1 104 ? -13.256 6.374 36.458 1.00 93.81 104 LYS A C 1
ATOM 830 O O . LYS A 1 104 ? -14.308 6.198 37.069 1.00 93.81 104 LYS A O 1
ATOM 835 N N . ILE A 1 105 ? -13.035 5.886 35.238 1.00 95.50 105 ILE A N 1
ATOM 836 C CA . ILE A 1 105 ? -13.972 5.008 34.523 1.00 95.50 105 ILE A CA 1
ATOM 837 C C . ILE A 1 105 ? -14.105 3.673 35.258 1.00 95.50 105 ILE A C 1
ATOM 839 O O . ILE A 1 105 ? -15.228 3.221 35.474 1.00 95.50 105 ILE A O 1
ATOM 843 N N . ASP A 1 106 ? -13.004 3.090 35.729 1.00 93.88 106 ASP A N 1
ATOM 844 C CA . ASP A 1 106 ? -13.026 1.855 36.520 1.00 93.88 106 ASP A CA 1
ATOM 845 C C . ASP A 1 106 ? -13.778 2.041 37.843 1.00 93.88 106 ASP A C 1
ATOM 847 O O . ASP A 1 106 ? -14.616 1.216 38.223 1.00 93.88 106 ASP A O 1
ATOM 851 N N . ALA A 1 107 ? -13.541 3.165 38.529 1.00 94.88 107 ALA A N 1
ATOM 852 C CA . ALA A 1 107 ? -14.254 3.508 39.755 1.00 94.88 107 ALA A CA 1
ATOM 853 C C . ALA A 1 107 ? -15.762 3.692 39.507 1.00 94.88 107 ALA A C 1
ATOM 855 O O . ALA A 1 107 ? -16.579 3.154 40.254 1.00 94.88 107 ALA A O 1
ATOM 856 N N . LEU A 1 108 ? -16.147 4.397 38.437 1.00 94.81 108 LEU A N 1
ATOM 857 C CA . LEU A 1 108 ? -17.551 4.556 38.048 1.00 94.81 108 LEU A CA 1
ATOM 858 C C . LEU A 1 108 ? -18.193 3.217 37.671 1.00 94.81 108 LEU A C 1
ATOM 860 O O . LEU A 1 108 ? -19.297 2.925 38.123 1.00 94.81 108 LEU A O 1
ATOM 864 N N . THR A 1 109 ? -17.495 2.378 36.910 1.00 94.44 109 THR A N 1
ATOM 865 C CA . THR A 1 109 ? -17.956 1.038 36.513 1.00 94.44 109 THR A CA 1
ATOM 866 C C . THR A 1 109 ? -18.181 0.150 37.735 1.00 94.44 109 THR A C 1
ATOM 868 O O . THR A 1 109 ? -19.191 -0.555 37.828 1.00 94.44 109 THR A O 1
ATOM 871 N N . THR A 1 110 ? -17.288 0.239 38.720 1.00 94.00 110 THR A N 1
ATOM 872 C CA . THR A 1 110 ? -17.412 -0.464 40.002 1.00 94.00 110 THR A CA 1
ATOM 873 C C . THR A 1 110 ? -18.623 0.033 40.791 1.00 94.00 110 THR A C 1
ATOM 875 O O . THR A 1 110 ? -19.406 -0.777 41.287 1.00 94.00 110 THR A O 1
ATOM 878 N N . LEU A 1 111 ? -18.835 1.352 40.864 1.00 93.56 111 LEU A N 1
ATOM 879 C CA . LEU A 1 111 ? -19.996 1.940 41.539 1.00 93.56 111 LEU A CA 1
ATOM 880 C C . LEU A 1 111 ? -21.316 1.552 40.865 1.00 93.56 111 LEU A C 1
ATOM 882 O O . LEU A 1 111 ? -22.260 1.188 41.560 1.00 93.56 111 LEU A O 1
ATOM 886 N N . VAL A 1 112 ? -21.383 1.567 39.531 1.00 92.88 112 VAL A N 1
ATOM 887 C CA . VAL A 1 112 ? -22.564 1.125 38.768 1.00 92.88 112 VAL A CA 1
ATOM 888 C C . VAL A 1 112 ? -22.839 -0.360 39.006 1.00 92.88 112 VAL A C 1
ATOM 890 O O . VAL A 1 112 ? -23.985 -0.739 39.245 1.00 92.88 112 VAL A O 1
ATOM 893 N N . SER A 1 113 ? -21.798 -1.194 39.022 1.00 89.94 113 SER A N 1
ATOM 894 C CA . SER A 1 113 ? -21.920 -2.628 39.319 1.00 89.94 113 SER A CA 1
ATOM 895 C C . SER A 1 113 ? -22.417 -2.876 40.746 1.00 89.94 113 SER A C 1
ATOM 897 O O . SER A 1 113 ? -23.279 -3.731 40.966 1.00 89.94 113 SER A O 1
ATOM 899 N N . HIS A 1 114 ? -21.935 -2.095 41.717 1.00 87.69 114 HIS A N 1
ATOM 900 C CA . HIS A 1 114 ? -22.435 -2.123 43.090 1.00 87.69 114 HIS A CA 1
ATOM 901 C C . HIS A 1 114 ? -23.881 -1.644 43.184 1.00 87.69 114 HIS A C 1
ATOM 903 O O . HIS A 1 114 ? -24.668 -2.266 43.887 1.00 87.69 114 HIS A O 1
ATOM 909 N N . LEU A 1 115 ? -24.268 -0.595 42.458 1.00 84.12 115 LEU A N 1
ATOM 910 C CA . LEU A 1 115 ? -25.642 -0.097 42.450 1.00 84.12 115 LEU A CA 1
ATOM 911 C C . LEU A 1 115 ? -26.602 -1.137 41.857 1.00 84.12 115 LEU A C 1
ATOM 913 O O . LEU A 1 115 ? -27.636 -1.430 42.451 1.00 84.12 115 LEU A O 1
ATOM 917 N N . ALA A 1 116 ? -26.220 -1.762 40.741 1.00 78.38 116 ALA A N 1
ATOM 918 C CA . ALA A 1 116 ? -26.973 -2.849 40.121 1.00 78.38 116 ALA A CA 1
ATOM 919 C C . ALA A 1 116 ? -27.053 -4.096 41.022 1.00 78.38 116 ALA A C 1
ATOM 921 O O . ALA A 1 116 ? -28.056 -4.809 41.019 1.00 78.38 116 ALA A O 1
ATOM 922 N N . SER A 1 117 ? -26.020 -4.349 41.831 1.00 71.62 117 SER A N 1
ATOM 923 C CA . SER A 1 117 ? -26.001 -5.454 42.799 1.00 71.62 117 SER A CA 1
ATOM 924 C C . SER A 1 117 ? -26.818 -5.146 44.058 1.00 71.62 117 SER A C 1
ATOM 926 O O . SER A 1 117 ? -27.513 -6.026 44.558 1.00 71.62 117 SER A O 1
ATOM 928 N N . ASN A 1 118 ? -26.822 -3.894 44.522 1.00 62.06 118 ASN A N 1
ATOM 929 C CA . ASN A 1 118 ? -27.631 -3.419 45.649 1.00 62.06 118 ASN A CA 1
ATOM 930 C C . ASN A 1 118 ? -29.124 -3.293 45.283 1.00 62.06 118 ASN A C 1
ATOM 932 O O . ASN A 1 118 ? -29.977 -3.281 46.166 1.00 62.06 118 ASN A O 1
ATOM 936 N N . GLN A 1 119 ? -29.462 -3.262 43.988 1.00 57.56 119 GLN A N 1
ATOM 937 C CA . GLN A 1 119 ? -30.840 -3.361 43.494 1.00 57.56 119 GLN A CA 1
ATOM 938 C C . GLN A 1 119 ? -31.383 -4.804 43.455 1.00 57.56 119 GLN A C 1
ATOM 940 O O . GLN A 1 119 ? -32.549 -5.005 43.124 1.00 57.56 119 GLN A O 1
ATOM 945 N N . LYS A 1 120 ? -30.601 -5.823 43.854 1.00 54.72 120 LYS A N 1
ATOM 946 C CA . LYS A 1 120 ? -31.087 -7.217 43.967 1.00 54.72 120 LYS A CA 1
ATOM 947 C C . LYS A 1 120 ? -31.900 -7.515 45.232 1.00 54.72 120 LYS A C 1
ATOM 949 O O . LYS A 1 120 ? -32.285 -8.661 45.449 1.00 54.72 120 LYS A O 1
ATOM 954 N N . SER A 1 121 ? -32.236 -6.507 46.031 1.00 56.59 121 SER A N 1
ATOM 955 C CA . SER A 1 121 ? -33.194 -6.629 47.135 1.00 56.59 121 SER A CA 1
ATOM 956 C C . SER A 1 121 ? -34.344 -5.638 46.990 1.00 56.59 121 SER A C 1
ATOM 958 O O . SER A 1 121 ? -34.581 -4.790 47.839 1.00 56.59 121 SER A O 1
ATOM 960 N N . ALA A 1 122 ? -35.101 -5.794 45.915 1.00 54.34 122 ALA A N 1
ATOM 961 C CA . ALA A 1 122 ? -36.546 -5.713 46.007 1.00 54.34 122 ALA A CA 1
ATOM 962 C C . ALA A 1 122 ? -37.080 -6.892 45.198 1.00 54.34 122 ALA A C 1
ATOM 964 O O . ALA A 1 122 ? -37.012 -6.899 43.969 1.00 54.34 122 ALA A O 1
ATOM 965 N N . ALA A 1 123 ? -37.585 -7.921 45.887 1.00 56.38 123 ALA A N 1
ATOM 966 C CA . ALA A 1 123 ? -38.552 -8.811 45.255 1.00 56.38 123 ALA A CA 1
ATOM 967 C C . ALA A 1 123 ? -39.579 -7.922 44.534 1.00 56.38 123 ALA A C 1
ATOM 969 O O . ALA A 1 123 ? -39.896 -6.859 45.078 1.00 56.38 123 ALA A O 1
ATOM 970 N N . PRO A 1 124 ? -40.087 -8.283 43.340 1.00 51.34 124 PRO A N 1
ATOM 971 C CA . PRO A 1 124 ? -41.145 -7.496 42.734 1.00 51.34 124 PRO A CA 1
ATOM 972 C C . PRO A 1 124 ? -42.253 -7.440 43.774 1.00 51.34 124 PRO A C 1
ATOM 974 O O . PRO A 1 124 ? -42.823 -8.478 44.121 1.00 51.34 124 PRO A O 1
ATOM 977 N N . THR A 1 125 ? -42.486 -6.260 44.347 1.00 56.34 125 THR A N 1
ATOM 978 C CA . THR A 1 125 ? -43.604 -6.039 45.245 1.00 56.34 125 THR A CA 1
ATOM 979 C C . THR A 1 125 ? -44.815 -6.273 44.365 1.00 56.34 125 THR A C 1
ATOM 981 O O . THR A 1 125 ? -45.182 -5.403 43.577 1.00 56.34 125 THR A O 1
ATOM 984 N N . LYS A 1 126 ? -45.327 -7.511 44.370 1.00 65.69 126 LYS A N 1
ATOM 985 C CA . LYS A 1 126 ? -46.458 -7.929 43.550 1.00 65.69 126 LYS A CA 1
ATOM 986 C C . LYS A 1 126 ? -47.651 -7.186 44.103 1.00 65.69 126 LYS A C 1
ATOM 988 O O . LYS A 1 126 ? -48.323 -7.642 45.020 1.00 65.69 126 LYS A O 1
ATOM 993 N N . LEU A 1 127 ? -47.823 -5.991 43.568 1.00 75.50 127 LEU A N 1
ATOM 994 C CA . LEU A 1 127 ? -48.943 -5.137 43.827 1.00 75.50 127 LEU A CA 1
ATOM 995 C C . LEU A 1 127 ? -50.194 -5.936 43.476 1.00 75.50 127 LEU A C 1
ATOM 997 O O . LEU A 1 127 ? -50.263 -6.558 42.412 1.00 75.50 127 LEU A O 1
ATOM 1001 N N . CYS A 1 128 ? -51.173 -5.939 44.366 1.00 82.75 128 CYS A N 1
ATOM 1002 C CA . CYS A 1 128 ? -52.483 -6.454 44.042 1.00 82.75 128 CYS A CA 1
ATOM 1003 C C . CYS A 1 128 ? -52.997 -5.716 42.799 1.00 82.75 128 CYS A C 1
ATOM 1005 O O . CYS A 1 128 ? -53.159 -4.499 42.823 1.00 82.75 128 CYS A O 1
ATOM 1007 N N . GLY A 1 129 ? -53.297 -6.447 41.728 1.00 76.38 129 GLY A N 1
ATOM 1008 C CA . GLY A 1 129 ? -53.812 -5.870 40.483 1.00 76.38 129 GLY A CA 1
ATOM 1009 C C . GLY A 1 129 ? -55.211 -5.249 40.602 1.00 76.38 129 GLY A C 1
ATOM 1010 O O . GLY A 1 129 ? -55.685 -4.665 39.637 1.00 76.38 129 GLY A O 1
ATOM 1011 N N . ILE A 1 130 ? -55.871 -5.386 41.761 1.00 79.56 130 ILE A N 1
ATOM 1012 C CA . ILE A 1 130 ? -57.238 -4.906 42.020 1.00 79.56 130 ILE A CA 1
ATOM 1013 C C . ILE A 1 130 ? -57.226 -3.623 42.855 1.00 79.56 130 ILE A C 1
ATOM 1015 O O . ILE A 1 130 ? -57.790 -2.617 42.446 1.00 79.56 130 ILE A O 1
ATOM 1019 N N . CYS A 1 131 ? -56.582 -3.645 44.026 1.00 85.31 131 CYS A N 1
ATOM 1020 C CA . CYS A 1 131 ? -56.559 -2.510 44.958 1.00 85.31 131 CYS A CA 1
ATOM 1021 C C . CYS A 1 131 ? -55.205 -1.798 45.020 1.00 85.31 131 CYS A C 1
ATOM 1023 O O . CYS A 1 131 ? -55.007 -0.907 45.844 1.00 85.31 131 CYS A O 1
ATOM 1025 N N . THR A 1 132 ? -54.244 -2.207 44.187 1.00 82.25 132 THR A N 1
ATOM 1026 C CA . THR A 1 132 ? -52.886 -1.650 44.153 1.00 82.25 132 THR A CA 1
ATOM 1027 C C . THR A 1 132 ? -52.161 -1.679 45.513 1.00 82.25 132 THR A C 1
ATOM 1029 O O . THR A 1 132 ? -51.257 -0.892 45.766 1.00 82.25 132 THR A O 1
ATOM 1032 N N . SER A 1 133 ? -52.545 -2.598 46.408 1.00 77.38 133 SER A N 1
ATOM 1033 C CA . SER A 1 133 ? -51.908 -2.810 47.715 1.00 77.38 133 SER A CA 1
ATOM 1034 C C . SER A 1 133 ? -50.706 -3.742 47.611 1.00 77.38 133 SER A C 1
ATOM 1036 O O . SER A 1 133 ? -50.693 -4.663 46.799 1.00 77.38 133 SER A O 1
ATOM 1038 N N . THR A 1 134 ? -49.710 -3.545 48.468 1.00 82.44 134 THR A N 1
ATOM 1039 C CA . THR A 1 134 ? -48.526 -4.409 48.585 1.00 82.44 134 THR A CA 1
ATOM 1040 C C . THR A 1 134 ? -48.665 -5.472 49.680 1.00 82.44 134 THR A C 1
ATOM 1042 O O . THR A 1 134 ? -47.820 -6.357 49.783 1.00 82.44 134 THR A O 1
ATOM 1045 N N . ASN A 1 135 ? -49.726 -5.403 50.497 1.00 79.00 135 ASN A N 1
ATOM 1046 C CA . ASN A 1 135 ? -49.895 -6.230 51.699 1.00 79.00 135 ASN A CA 1
ATOM 1047 C C . ASN A 1 135 ? -50.401 -7.653 51.414 1.00 79.00 135 ASN A C 1
ATOM 1049 O O . ASN A 1 135 ? -50.353 -8.511 52.293 1.00 79.00 135 ASN A O 1
ATOM 1053 N N . HIS A 1 136 ? -50.921 -7.912 50.214 1.00 77.44 136 HIS A N 1
ATOM 1054 C CA . HIS A 1 136 ? -51.424 -9.220 49.806 1.00 77.44 136 HIS A CA 1
ATOM 1055 C C . HIS A 1 136 ? -51.292 -9.400 48.281 1.00 77.44 136 HIS A C 1
ATOM 1057 O O . HIS A 1 136 ? -51.322 -8.415 47.540 1.00 77.44 136 HIS A O 1
ATOM 1063 N N . PRO A 1 137 ? -51.196 -10.643 47.782 1.00 79.44 137 PRO A N 1
ATOM 1064 C CA . PRO A 1 137 ? -51.298 -10.929 46.352 1.00 79.44 137 PRO A CA 1
ATOM 1065 C C . PRO A 1 137 ? -52.734 -10.723 45.828 1.00 79.44 137 PRO A C 1
ATOM 1067 O O . PRO A 1 137 ? -53.695 -10.650 46.600 1.00 79.44 137 PRO A O 1
ATOM 1070 N N . THR A 1 138 ? -52.886 -10.592 44.505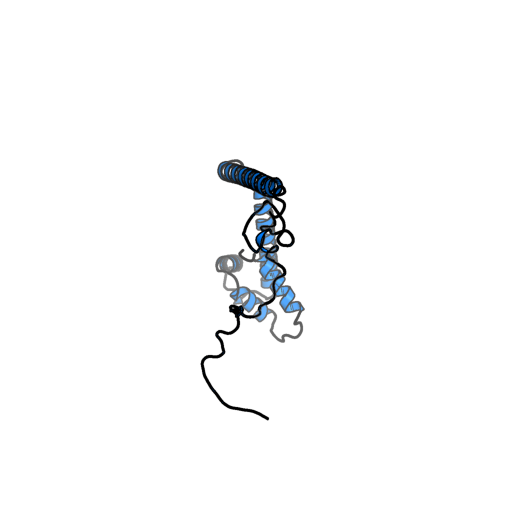 1.00 80.94 138 THR A N 1
ATOM 1071 C CA . THR A 1 138 ? -54.169 -10.276 43.845 1.00 80.94 138 THR A CA 1
ATOM 1072 C C . THR A 1 138 ? -55.282 -11.283 44.154 1.00 80.94 138 THR A C 1
ATOM 1074 O O . THR A 1 138 ? -56.430 -10.886 44.317 1.00 80.94 138 THR A O 1
ATOM 1077 N N . ASP A 1 139 ? -54.952 -12.567 44.291 1.00 78.06 139 ASP A N 1
ATOM 1078 C CA . ASP A 1 139 ? -55.879 -13.679 44.560 1.00 78.06 139 ASP A CA 1
ATOM 1079 C C . ASP A 1 139 ? -56.492 -13.658 45.969 1.00 78.06 139 ASP A C 1
ATOM 1081 O O . ASP A 1 139 ? -57.522 -14.283 46.207 1.00 78.06 139 ASP A O 1
ATOM 1085 N N . ARG A 1 140 ? -55.886 -12.920 46.906 1.00 76.88 140 ARG A N 1
ATOM 1086 C CA . ARG A 1 140 ? -56.381 -12.746 48.281 1.00 76.88 140 ARG A CA 1
ATOM 1087 C C . ARG A 1 140 ? -56.887 -11.337 48.560 1.00 76.88 140 ARG A C 1
ATOM 1089 O O . ARG A 1 140 ? -56.954 -10.925 49.717 1.00 76.88 140 ARG A O 1
ATOM 1096 N N . CYS A 1 141 ? -57.219 -10.578 47.517 1.00 82.25 141 CYS A N 1
ATOM 1097 C CA . CYS A 1 141 ? -57.732 -9.232 47.700 1.00 82.25 141 CYS A CA 1
ATOM 1098 C C . CYS A 1 141 ? -59.080 -9.264 48.436 1.00 82.25 141 CYS A C 1
ATOM 1100 O O . CYS A 1 141 ? -59.999 -9.919 47.952 1.00 82.25 141 CYS A O 1
ATOM 1102 N N . PRO A 1 142 ? -59.240 -8.541 49.562 1.00 77.56 142 PRO A N 1
ATOM 1103 C CA . PRO A 1 142 ? -60.516 -8.469 50.276 1.00 77.56 142 PRO A CA 1
ATOM 1104 C C . PRO A 1 142 ? -61.671 -7.973 49.396 1.00 77.56 142 PRO A C 1
ATOM 1106 O O . PRO A 1 142 ? -62.809 -8.360 49.613 1.00 77.56 142 PRO A O 1
ATOM 1109 N N . SER A 1 143 ? -61.375 -7.192 48.349 1.00 70.12 143 SER A N 1
ATOM 1110 C CA . SER A 1 143 ? -62.350 -6.762 47.337 1.00 70.12 143 SER A CA 1
ATOM 1111 C C . SER A 1 143 ? -62.906 -7.903 46.471 1.00 70.12 143 SER A C 1
ATOM 1113 O O . SER A 1 143 ? -63.905 -7.701 45.795 1.00 70.12 143 SER A O 1
ATOM 1115 N N . LEU A 1 144 ? -62.278 -9.087 46.466 1.00 65.56 144 LEU A N 1
ATOM 1116 C CA . LEU A 1 144 ? -62.819 -10.300 45.833 1.00 65.56 144 LEU A CA 1
ATOM 1117 C C . LEU A 1 144 ? -63.794 -11.057 46.745 1.00 65.56 144 LEU A C 1
ATOM 1119 O O . LEU A 1 144 ? -64.468 -11.973 46.283 1.00 65.56 144 LEU A O 1
ATOM 1123 N N . GLN A 1 145 ? -63.870 -10.702 48.029 1.00 65.38 145 GLN A N 1
ATOM 1124 C CA . GLN A 1 145 ? -64.824 -11.278 48.971 1.00 65.38 145 GLN A CA 1
ATOM 1125 C C . GLN A 1 145 ? -66.060 -10.376 49.069 1.00 65.38 145 GLN A C 1
ATOM 1127 O O . GLN A 1 145 ? -66.305 -9.767 50.106 1.00 65.38 145 GLN A O 1
ATOM 1132 N N . GLU A 1 146 ? -66.850 -10.285 47.995 1.00 50.78 146 GLU A N 1
ATOM 1133 C CA . GLU A 1 146 ? -68.183 -9.674 48.057 1.00 50.78 146 GLU A CA 1
ATOM 1134 C C . GLU A 1 146 ? -69.260 -10.695 47.652 1.00 50.78 146 GLU A C 1
ATOM 1136 O O . GLU A 1 146 ? -69.352 -11.131 46.509 1.00 50.78 146 GLU A O 1
ATOM 1141 N N . SER A 1 147 ? -69.993 -11.118 48.687 1.00 40.16 147 SER A N 1
ATOM 1142 C CA . SER A 1 147 ? -71.273 -11.834 48.756 1.00 40.16 147 SER A CA 1
ATOM 1143 C C . SER A 1 147 ? -71.668 -12.789 47.621 1.00 40.16 147 SER A C 1
ATOM 1145 O O . SER A 1 147 ? -72.069 -12.388 46.531 1.00 40.16 147 SER A O 1
ATOM 1147 N N . THR A 1 148 ? -71.793 -14.066 47.981 1.00 42.69 148 THR A N 1
ATOM 1148 C CA . THR A 1 148 ? -72.854 -14.933 47.458 1.00 42.69 148 THR A CA 1
ATOM 1149 C C . THR A 1 148 ? -74.216 -14.252 47.648 1.00 42.69 148 THR A C 1
ATOM 1151 O O . THR A 1 148 ? -74.740 -14.215 48.761 1.00 42.69 148 THR A O 1
ATOM 1154 N N . GLY A 1 149 ? -74.784 -13.714 46.575 1.00 40.31 149 GLY A N 1
ATOM 1155 C CA . GLY A 1 149 ? -76.145 -13.188 46.522 1.00 40.31 149 GLY A CA 1
ATOM 1156 C C . GLY A 1 149 ? -76.600 -13.148 45.063 1.00 40.31 149 GLY A C 1
ATOM 1157 O O . GLY A 1 149 ? -75.822 -12.703 44.218 1.00 40.31 149 GLY A O 1
ATOM 1158 N N . PRO A 1 150 ? -77.789 -13.674 44.728 1.00 48.28 150 PRO A N 1
ATOM 1159 C CA . PRO A 1 150 ? -78.251 -13.719 43.354 1.00 48.28 150 PRO A CA 1
ATOM 1160 C C . PRO A 1 150 ? -78.761 -12.326 42.992 1.00 48.28 150 PRO A C 1
ATOM 1162 O O . PRO A 1 150 ? -79.641 -11.817 43.670 1.00 48.28 150 PRO A O 1
ATOM 1165 N N . ASP A 1 151 ? -78.173 -11.685 41.988 1.00 37.31 151 ASP A N 1
ATOM 1166 C CA . ASP A 1 151 ? -78.943 -11.018 40.937 1.00 37.31 151 ASP A CA 1
ATOM 1167 C C . ASP A 1 151 ? -78.009 -10.398 39.899 1.00 37.31 151 ASP A C 1
ATOM 1169 O O . ASP A 1 151 ? -77.136 -9.564 40.151 1.00 37.31 151 ASP A O 1
ATOM 1173 N N . ASN A 1 152 ? -78.201 -10.890 38.685 1.00 45.56 152 ASN A N 1
ATOM 1174 C CA . ASN A 1 152 ? -77.371 -10.648 37.530 1.00 45.56 152 ASN A CA 1
ATOM 1175 C C . ASN A 1 152 ? -77.782 -9.319 36.900 1.00 45.56 152 ASN A C 1
ATOM 1177 O O . ASN A 1 152 ? -78.784 -9.266 36.197 1.00 45.56 152 ASN A O 1
ATOM 1181 N N . ASN A 1 153 ? -77.004 -8.262 37.131 1.00 47.66 153 ASN A N 1
ATOM 1182 C CA . ASN A 1 153 ? -76.848 -7.156 36.182 1.00 47.66 153 ASN A CA 1
ATOM 1183 C C . ASN A 1 153 ? -75.645 -6.280 36.568 1.00 47.66 153 ASN A C 1
ATOM 1185 O O . ASN A 1 153 ? -75.784 -5.224 37.180 1.00 47.66 153 ASN A O 1
ATOM 1189 N N . ARG A 1 154 ? -74.433 -6.687 36.176 1.00 39.78 154 ARG A N 1
ATOM 1190 C CA . ARG A 1 154 ? -73.296 -5.759 36.076 1.00 39.78 154 ARG A CA 1
ATOM 1191 C C . ARG A 1 154 ? -72.659 -5.905 34.705 1.00 39.78 154 ARG A C 1
ATOM 1193 O O . ARG A 1 154 ? -71.918 -6.840 34.428 1.00 39.78 154 ARG A O 1
ATOM 1200 N N . ILE A 1 155 ? -73.016 -4.957 33.845 1.00 43.12 155 ILE A N 1
ATOM 1201 C CA . ILE A 1 155 ? -72.402 -4.712 32.545 1.00 43.12 155 ILE A CA 1
ATOM 1202 C C . ILE A 1 155 ? -70.900 -4.508 32.775 1.00 43.12 155 ILE A C 1
ATOM 1204 O O . ILE A 1 155 ? -70.482 -3.533 33.400 1.00 43.12 155 ILE A O 1
ATOM 1208 N N . MET A 1 156 ? -70.095 -5.451 32.292 1.00 38.69 156 MET A N 1
ATOM 1209 C CA . MET A 1 156 ? -68.640 -5.364 32.293 1.00 38.69 156 MET A CA 1
ATOM 1210 C C . MET A 1 156 ? -68.221 -4.522 31.085 1.00 38.69 156 MET A C 1
ATOM 1212 O O . MET A 1 156 ? -68.216 -5.003 29.954 1.00 38.69 156 MET A O 1
ATOM 1216 N N . ILE A 1 157 ? -67.904 -3.245 31.305 1.00 44.97 157 ILE A N 1
ATOM 1217 C CA . ILE A 1 157 ? -67.282 -2.420 30.265 1.00 44.97 157 ILE A CA 1
ATOM 1218 C C . ILE A 1 157 ? -65.796 -2.791 30.225 1.00 44.97 157 ILE A C 1
ATOM 1220 O O . ILE A 1 157 ? -64.990 -2.276 30.998 1.00 44.97 157 ILE A O 1
ATOM 1224 N N . CYS A 1 158 ? -65.438 -3.732 29.348 1.00 39.25 158 CYS A N 1
ATOM 1225 C CA . CYS A 1 158 ? -64.046 -4.009 29.004 1.00 39.25 158 CYS A CA 1
ATOM 1226 C C . CYS A 1 158 ? -63.511 -2.933 28.042 1.00 39.25 158 CYS A C 1
ATOM 1228 O O . CYS A 1 158 ? -64.194 -2.584 27.078 1.00 39.25 158 CYS A O 1
ATOM 1230 N N . PRO A 1 159 ? -62.264 -2.460 28.216 1.00 37.53 159 PRO A N 1
ATOM 1231 C CA . PRO A 1 159 ? -61.671 -1.395 27.400 1.00 37.53 159 PRO A CA 1
ATOM 1232 C C . PRO A 1 159 ? -61.280 -1.820 25.966 1.00 37.53 159 PRO A C 1
ATOM 1234 O O . PRO A 1 159 ? -60.553 -1.097 25.294 1.00 37.53 159 PRO A O 1
ATOM 1237 N N . LEU A 1 160 ? -61.755 -2.968 25.469 1.00 38.84 160 LEU A N 1
ATOM 1238 C CA . LEU A 1 160 ? -61.378 -3.526 24.160 1.00 38.84 160 LEU A CA 1
ATOM 1239 C C . LEU A 1 160 ? -62.486 -3.481 23.091 1.00 38.84 160 LEU A C 1
ATOM 1241 O O . LEU A 1 160 ? -62.243 -3.907 21.967 1.00 38.84 160 LEU A O 1
ATOM 1245 N N . THR A 1 161 ? -63.668 -2.922 23.380 1.00 44.22 161 THR A N 1
ATOM 1246 C CA . THR A 1 161 ? -64.815 -2.954 22.441 1.00 44.22 161 THR A CA 1
ATOM 1247 C C . THR A 1 161 ? -65.192 -1.595 21.828 1.00 44.22 161 THR A C 1
ATOM 1249 O O . THR A 1 161 ? -66.233 -1.478 21.182 1.00 44.22 161 THR A O 1
ATOM 1252 N N . TYR A 1 162 ? -64.339 -0.566 21.952 1.00 34.06 162 TYR A N 1
ATOM 1253 C CA . TYR A 1 162 ? -64.547 0.745 21.303 1.00 34.06 162 TYR A CA 1
ATOM 1254 C C . TYR A 1 162 ? -64.322 0.728 19.770 1.00 34.06 162 TYR A C 1
ATOM 1256 O O . TYR A 1 162 ? -64.420 1.759 19.117 1.00 34.06 162 TYR A O 1
ATOM 1264 N N . ILE A 1 163 ? -64.067 -0.434 19.157 1.00 39.62 163 ILE A N 1
ATOM 1265 C CA . ILE A 1 163 ? -63.934 -0.571 17.689 1.00 39.62 163 ILE A CA 1
ATOM 1266 C C . ILE A 1 163 ? -65.270 -0.985 17.031 1.00 39.62 163 ILE A C 1
ATOM 1268 O O . ILE A 1 163 ? -65.313 -1.349 15.865 1.00 39.62 163 ILE A O 1
ATOM 1272 N N . THR A 1 164 ? -66.404 -0.876 17.732 1.00 40.25 164 THR A N 1
ATOM 1273 C CA . THR A 1 164 ? -67.736 -1.114 17.130 1.00 40.25 164 THR A CA 1
ATOM 1274 C C . THR A 1 164 ? -68.546 0.170 16.993 1.00 40.25 164 THR A C 1
ATOM 1276 O O . THR A 1 164 ? -69.713 0.227 17.368 1.00 40.25 164 THR A O 1
ATOM 1279 N N . LEU A 1 165 ? -67.935 1.233 16.462 1.00 43.91 165 LEU A N 1
ATOM 1280 C CA . LEU A 1 165 ? -68.674 2.458 16.159 1.00 43.91 165 LEU A CA 1
ATOM 1281 C C . LEU A 1 165 ? -68.318 3.078 14.804 1.00 43.91 165 LEU A C 1
ATOM 1283 O O . LEU A 1 165 ? -68.129 4.279 14.735 1.00 43.91 165 LEU A O 1
ATOM 1287 N N . VAL A 1 166 ? -68.258 2.289 13.725 1.00 39.03 166 VAL A N 1
ATOM 1288 C CA . VAL A 1 166 ? -68.560 2.768 12.357 1.00 39.03 166 VAL A CA 1
ATOM 1289 C C . VAL A 1 166 ? -68.898 1.592 11.420 1.00 39.03 166 VAL A C 1
ATOM 1291 O O . VAL A 1 166 ? -68.006 0.871 10.997 1.00 39.03 166 VAL A O 1
ATOM 1294 N N . GLY A 1 167 ? -70.184 1.440 11.071 1.00 32.91 167 GLY A N 1
ATOM 1295 C CA . GLY A 1 167 ? -70.702 0.577 9.985 1.00 32.91 167 GLY A CA 1
ATOM 1296 C C . GLY A 1 167 ? -70.729 -0.924 10.321 1.00 32.91 167 GLY A C 1
ATOM 1297 O O . GLY A 1 167 ? -69.709 -1.509 10.631 1.00 32.91 167 GLY A O 1
ATOM 1298 N N . GLY A 1 168 ? -71.848 -1.644 10.346 1.00 40.91 168 GLY A N 1
ATOM 1299 C CA . GLY A 1 168 ? -72.975 -1.601 9.425 1.00 40.91 168 GLY A CA 1
ATOM 1300 C C . GLY A 1 168 ? -72.826 -2.722 8.386 1.00 40.91 168 GLY A C 1
ATOM 1301 O O . GLY A 1 168 ? -71.916 -2.659 7.569 1.00 40.91 168 GLY A O 1
ATOM 1302 N N . ILE A 1 169 ? -73.797 -3.648 8.388 1.00 33.91 169 ILE A N 1
ATOM 1303 C CA . ILE A 1 169 ? -74.163 -4.661 7.369 1.00 33.91 169 ILE A CA 1
ATOM 1304 C C . ILE A 1 169 ? -73.878 -6.134 7.748 1.00 33.91 169 ILE A C 1
ATOM 1306 O O . ILE A 1 169 ? -72.888 -6.485 8.376 1.00 33.91 169 ILE A O 1
ATOM 1310 N N . ILE A 1 170 ? -74.893 -6.934 7.411 1.00 34.25 170 ILE A N 1
ATOM 1311 C CA . ILE A 1 170 ? -75.357 -8.237 7.904 1.00 34.25 170 ILE A CA 1
ATOM 1312 C C . ILE A 1 170 ? -74.838 -9.393 6.983 1.00 34.25 170 ILE A C 1
ATOM 1314 O O . ILE A 1 170 ? -73.926 -9.142 6.201 1.00 34.25 170 ILE A O 1
ATOM 1318 N N . PRO A 1 171 ? -75.330 -10.651 7.055 1.00 38.88 171 PRO A N 1
ATOM 1319 C CA . PRO A 1 171 ? -74.535 -11.861 7.275 1.00 38.88 171 PRO A CA 1
ATOM 1320 C C . PRO A 1 171 ? -74.407 -12.756 6.019 1.00 38.88 171 PRO A C 1
ATOM 1322 O O . PRO A 1 171 ? -75.032 -12.498 4.993 1.00 38.88 171 PRO A O 1
ATOM 1325 N N . THR A 1 172 ? -73.700 -13.880 6.151 1.00 44.25 172 THR A N 1
ATOM 1326 C CA . THR A 1 172 ? -74.111 -15.192 5.605 1.00 44.25 172 THR A CA 1
ATOM 1327 C C . THR A 1 172 ? -73.593 -16.283 6.518 1.00 44.25 172 THR A C 1
ATOM 1329 O O . THR A 1 172 ? -72.407 -16.165 6.904 1.00 44.25 172 THR A O 1
#

InterPro domains:
  IPR005162 Retrotransposon-derived protein PEG10, N-terminal capsid-like domain [PF03732] (2-38)